Protein AF-A0A9N9H3C0-F1 (afdb_monomer_lite)

Foldseek 3Di:
DWDWFDQPQFQWIATLQLWIAHVVRDIDNADQDPPQRFRWHWTDGPNDTDIDGSLVSSCVTVPDDVVPDPDPDAFFLWDQAPVRDIGNADDDPQFHWDDDPPDIDGSLVVLCVSPHDADPQFPDKDFQVNRRSRSHNVRIDGHHPVVRVCVVVVPPD

Radius of gyration: 17.86 Å; chains: 1; bounding box: 44×38×47 Å

Sequence (157 aa):
MELWLLIVGTDYLISNIRRIKNKNGKISEGSIHKGHGYAVTKISKNNNYRSVNIHRLVAEVFIPNPENKPFVNHINGRVQLLNRMITQGSLSERYFQVGIGHLKYQVHHLVALAFYLKEQGKDYVNHIDRNPTNNKVSNLKWCTQKENMQHAISHKL

pLDDT: mean 76.28, std 11.88, range [40.47, 96.19]

InterPro domains:
  IPR003615 HNH nuclease [PF13392] (105-150)
  IPR044925 His-Me finger superfamily [SSF54060] (2-77)
  IPR044925 His-Me finger superfamily [SSF54060] (86-156)

Secondary structure (DSSP, 8-state):
---EEE-TTSS-EEETTS-EE-TT--EE--EE-TTT--EEEEEEETTEEEEEEHHHHHHHHHS--TT--S----SSS-EE-TTS-EE--EEETTEEEEEETTEEEEHHHHHHHHHS---TT--EEEETTS-TT---GGGEEEE-HHHHHHHHHTT--

Organism: NCBI:txid1117310

Structure (mmCIF, N/CA/C/O backbone):
data_AF-A0A9N9H3C0-F1
#
_entry.id   AF-A0A9N9H3C0-F1
#
loop_
_atom_site.group_PDB
_atom_site.id
_atom_site.type_symbol
_atom_site.label_atom_id
_atom_site.label_alt_id
_atom_site.label_comp_id
_atom_site.label_asym_id
_atom_site.label_entity_id
_atom_site.label_seq_id
_atom_site.pdbx_PDB_ins_code
_atom_site.Cartn_x
_atom_site.Cartn_y
_atom_site.Cartn_z
_atom_site.occupancy
_atom_site.B_iso_or_equiv
_atom_site.auth_seq_id
_atom_site.auth_comp_id
_atom_site.auth_asym_id
_atom_site.auth_atom_id
_atom_site.pdbx_PDB_model_num
ATOM 1 N N . MET A 1 1 ? -14.441 2.523 -8.968 1.00 72.25 1 MET A N 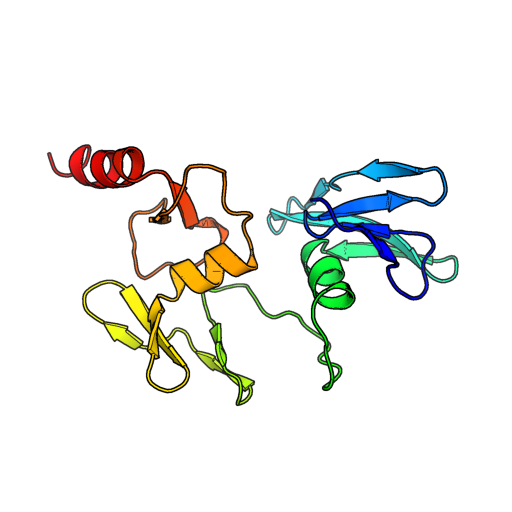1
ATOM 2 C CA . MET A 1 1 ? -15.435 2.971 -7.969 1.00 72.25 1 MET A CA 1
ATOM 3 C C . MET A 1 1 ? -14.736 3.067 -6.619 1.00 72.25 1 MET A C 1
ATOM 5 O O . MET A 1 1 ? -13.947 2.179 -6.315 1.00 72.25 1 MET A O 1
ATOM 9 N N . GLU A 1 2 ? -14.936 4.152 -5.868 1.00 84.00 2 GLU A N 1
ATOM 10 C CA . GLU A 1 2 ? -14.357 4.316 -4.525 1.00 84.00 2 GLU A CA 1
ATOM 11 C C . GLU A 1 2 ? -15.259 3.621 -3.499 1.00 84.00 2 GLU A C 1
ATOM 13 O O . GLU A 1 2 ? -16.435 3.959 -3.371 1.00 84.00 2 GLU A O 1
ATOM 18 N N . LEU A 1 3 ? -14.711 2.631 -2.799 1.00 77.75 3 LEU A N 1
ATOM 19 C CA . LEU A 1 3 ? -15.407 1.869 -1.767 1.00 77.75 3 LEU A CA 1
ATOM 20 C C . LEU A 1 3 ? -15.048 2.439 -0.406 1.00 77.75 3 LEU A C 1
ATOM 22 O O . LEU A 1 3 ? -13.871 2.669 -0.150 1.00 77.75 3 LEU A O 1
ATOM 26 N N . TRP A 1 4 ? -16.042 2.618 0.460 1.00 88.75 4 TRP A N 1
ATOM 27 C CA . TRP A 1 4 ? -15.880 3.142 1.815 1.00 88.75 4 TRP A CA 1
ATOM 28 C C . TRP A 1 4 ? -16.304 2.089 2.826 1.00 88.75 4 TRP A C 1
ATOM 30 O O . TRP A 1 4 ? -17.412 1.566 2.734 1.00 88.75 4 TRP A O 1
ATOM 40 N N . LEU A 1 5 ? -15.446 1.811 3.801 1.00 84.69 5 LEU A N 1
ATOM 41 C CA . LEU A 1 5 ? -15.720 0.857 4.870 1.00 84.69 5 LEU A CA 1
ATOM 42 C C . LEU A 1 5 ? -15.418 1.481 6.235 1.00 84.69 5 LEU A C 1
ATOM 44 O O . LEU A 1 5 ? -14.548 2.344 6.362 1.00 84.69 5 LEU A O 1
ATOM 48 N N . LEU A 1 6 ? -16.160 1.059 7.259 1.00 91.69 6 LEU A N 1
ATOM 49 C CA . LEU A 1 6 ? -16.001 1.540 8.630 1.00 91.69 6 LEU A CA 1
ATOM 50 C C . LEU A 1 6 ? -14.699 1.017 9.237 1.00 91.69 6 LEU A C 1
ATOM 52 O O . LEU A 1 6 ? -14.435 -0.184 9.227 1.00 91.69 6 LEU A O 1
ATOM 56 N N . ILE A 1 7 ? -13.911 1.913 9.829 1.00 89.62 7 ILE A N 1
ATOM 57 C CA . ILE A 1 7 ? -12.795 1.516 10.684 1.00 89.62 7 ILE A CA 1
ATOM 58 C C . ILE A 1 7 ? -13.384 1.076 12.027 1.00 89.62 7 ILE A C 1
ATOM 60 O O . ILE A 1 7 ? -13.870 1.897 12.809 1.00 89.62 7 ILE A O 1
ATOM 64 N N . VAL A 1 8 ? -13.329 -0.228 12.299 1.00 84.25 8 VAL A N 1
ATOM 65 C CA . VAL A 1 8 ? -13.984 -0.853 13.456 1.00 84.25 8 VAL A CA 1
ATOM 66 C C . VAL A 1 8 ? -13.561 -0.209 14.788 1.00 84.25 8 VAL A C 1
ATOM 68 O O . VAL A 1 8 ? -12.374 -0.089 15.128 1.00 84.25 8 VAL A O 1
ATOM 71 N N . GLY A 1 9 ? -14.570 0.169 15.577 1.00 86.31 9 GLY A N 1
ATOM 72 C CA . GLY A 1 9 ? -14.412 0.837 16.872 1.00 86.31 9 GLY A CA 1
ATOM 73 C C . GLY A 1 9 ? -14.124 2.337 16.771 1.00 86.31 9 GLY A C 1
ATOM 74 O O . GLY A 1 9 ? -13.540 2.901 17.693 1.00 86.31 9 GLY A O 1
ATOM 75 N N . THR A 1 10 ? -14.460 2.972 15.648 1.00 90.31 10 THR A N 1
ATOM 76 C CA . THR A 1 10 ? -14.310 4.417 15.425 1.00 90.31 10 THR A CA 1
ATOM 77 C C . THR A 1 10 ? -15.491 4.947 14.609 1.00 90.31 10 THR A C 1
ATOM 79 O O . THR A 1 10 ? -16.186 4.161 13.970 1.00 90.31 10 THR A O 1
ATOM 82 N N . ASP A 1 11 ? -15.650 6.271 14.543 1.00 92.06 11 ASP A N 1
ATOM 83 C CA . ASP A 1 11 ? -16.660 6.926 13.692 1.00 92.06 11 ASP A CA 1
ATOM 84 C C . ASP A 1 11 ? -16.095 7.353 12.321 1.00 92.06 11 ASP A C 1
ATOM 86 O O . ASP A 1 11 ? -16.548 8.326 11.710 1.00 92.06 11 ASP A O 1
ATOM 90 N N . TYR A 1 12 ? -15.028 6.692 11.869 1.00 94.69 12 TYR A N 1
ATOM 91 C CA . TYR A 1 12 ? -14.328 7.031 10.637 1.00 94.69 12 TYR A CA 1
ATOM 92 C C . TYR A 1 12 ? -14.528 5.946 9.587 1.00 94.69 12 TYR A C 1
ATOM 94 O O . TYR A 1 12 ? -14.400 4.753 9.859 1.00 94.69 12 TYR A O 1
ATOM 102 N N . LEU A 1 13 ? -14.776 6.379 8.357 1.00 94.31 13 LEU A N 1
ATOM 103 C CA . LEU A 1 13 ? -14.735 5.526 7.179 1.00 94.31 13 LEU A CA 1
ATOM 104 C C . LEU A 1 13 ? -13.365 5.666 6.521 1.00 94.31 13 LEU A C 1
ATOM 106 O O . LEU A 1 13 ? -12.808 6.766 6.467 1.00 94.31 13 LEU A O 1
ATOM 110 N N . ILE A 1 14 ? -12.851 4.575 5.972 1.00 92.81 14 ILE A N 1
ATOM 111 C CA . ILE A 1 14 ? -11.680 4.583 5.105 1.00 92.81 14 ILE A CA 1
ATOM 112 C C . ILE A 1 14 ? -12.042 4.047 3.734 1.00 92.81 14 ILE A C 1
ATOM 114 O O . ILE A 1 14 ? -12.784 3.069 3.613 1.00 92.81 14 ILE A O 1
ATOM 118 N N . SER A 1 15 ? -11.529 4.704 2.701 1.00 88.62 15 SER A N 1
ATOM 119 C CA . SER A 1 15 ? -11.699 4.234 1.343 1.00 88.62 15 SER A CA 1
ATOM 120 C C . SER A 1 15 ? -10.581 3.307 0.894 1.00 88.62 15 SER A C 1
ATOM 122 O O . SER A 1 15 ? -9.454 3.359 1.399 1.00 88.62 15 SER A O 1
ATOM 124 N N . ASN A 1 16 ? -10.869 2.491 -0.119 1.00 73.25 16 ASN A N 1
ATOM 125 C CA . ASN A 1 16 ? -9.869 1.641 -0.768 1.00 73.25 16 ASN A CA 1
ATOM 126 C C . ASN A 1 16 ? -8.721 2.450 -1.409 1.00 73.25 16 ASN A C 1
ATOM 128 O O . ASN A 1 16 ? -7.678 1.885 -1.725 1.00 73.25 16 ASN A O 1
ATOM 132 N N . ILE A 1 17 ? -8.887 3.770 -1.565 1.00 78.94 17 ILE A N 1
ATOM 133 C CA . ILE A 1 17 ? -7.860 4.705 -2.046 1.00 78.94 17 ILE A CA 1
ATOM 134 C C . ILE A 1 17 ? -7.254 5.562 -0.924 1.00 78.94 17 ILE A C 1
ATOM 136 O O . ILE A 1 17 ? -6.679 6.613 -1.192 1.00 78.94 17 ILE A O 1
ATOM 140 N N . ARG A 1 18 ? -7.331 5.101 0.335 1.00 77.69 18 ARG A N 1
ATOM 141 C CA . ARG A 1 18 ? -6.651 5.695 1.504 1.00 77.69 18 ARG A CA 1
ATOM 142 C C . ARG A 1 18 ? -7.194 7.060 1.943 1.00 77.69 18 ARG A C 1
ATOM 144 O O . ARG A 1 18 ? -6.531 7.754 2.712 1.00 77.69 18 ARG A O 1
ATOM 151 N N . ARG A 1 19 ? -8.407 7.436 1.531 1.00 89.00 19 ARG A N 1
ATOM 152 C CA . ARG A 1 19 ? -9.088 8.616 2.079 1.00 89.00 19 ARG A CA 1
ATOM 153 C C . ARG A 1 19 ? -9.819 8.256 3.357 1.00 89.00 19 ARG A C 1
ATOM 155 O O . ARG A 1 19 ? -10.437 7.202 3.450 1.00 89.00 19 ARG A O 1
ATOM 162 N N . ILE A 1 20 ? -9.774 9.147 4.336 1.00 94.69 20 ILE A N 1
ATOM 163 C CA . ILE A 1 20 ? -10.513 9.027 5.589 1.00 94.69 20 ILE A CA 1
ATOM 164 C C . ILE A 1 20 ? -11.656 10.025 5.579 1.00 94.69 20 ILE A C 1
ATOM 166 O O . ILE A 1 20 ? -11.439 11.212 5.343 1.00 94.69 20 ILE A O 1
ATOM 170 N N . LYS A 1 21 ? -12.861 9.554 5.885 1.00 96.19 21 LYS A N 1
ATOM 171 C CA . LYS A 1 21 ? -14.047 10.386 6.075 1.00 96.19 21 LYS A CA 1
ATOM 172 C C . LYS A 1 21 ? -14.462 10.323 7.538 1.00 96.19 21 LYS A C 1
ATOM 174 O O . LYS A 1 21 ? -14.609 9.237 8.089 1.00 96.19 21 LYS A O 1
ATOM 179 N N . ASN A 1 22 ? -14.602 11.478 8.180 1.00 93.00 22 ASN A N 1
ATOM 180 C CA . ASN A 1 22 ? -15.060 11.551 9.568 1.00 93.00 22 ASN A CA 1
ATOM 181 C C . ASN A 1 22 ? -16.598 11.533 9.662 1.00 93.00 22 ASN A C 1
ATOM 183 O O . ASN A 1 22 ? -17.290 11.652 8.650 1.00 93.00 22 ASN A O 1
ATOM 187 N N . LYS A 1 23 ? -17.130 11.467 10.889 1.00 90.12 23 LYS A N 1
ATOM 188 C CA . LYS A 1 23 ? -18.578 11.496 11.163 1.00 90.12 23 LYS A CA 1
ATOM 189 C C . LYS A 1 23 ? -19.330 12.723 10.633 1.00 90.12 23 LYS A C 1
ATOM 191 O O . LYS A 1 23 ? -20.523 12.642 10.383 1.00 90.12 23 LYS A O 1
ATOM 196 N N . ASN A 1 24 ? -18.630 13.839 10.419 1.00 91.69 24 ASN A N 1
ATOM 197 C CA . ASN A 1 24 ? -19.199 15.062 9.844 1.00 91.69 24 ASN A CA 1
ATOM 198 C C . ASN A 1 24 ? -19.130 15.063 8.303 1.00 91.69 24 ASN A C 1
ATOM 200 O O . ASN A 1 24 ? -19.387 16.085 7.676 1.00 91.69 24 ASN A O 1
ATOM 204 N N . GLY A 1 25 ? -18.699 13.961 7.682 1.00 92.12 25 GLY A N 1
ATOM 205 C CA . GLY A 1 25 ? -18.552 13.833 6.233 1.00 92.12 25 GLY A CA 1
ATOM 206 C C . GLY A 1 25 ? -17.280 14.458 5.650 1.00 92.12 25 GLY A C 1
ATOM 207 O O . GLY A 1 25 ? -17.055 14.347 4.445 1.00 92.12 25 GLY A O 1
ATOM 208 N N . LYS A 1 26 ? -16.409 15.070 6.464 1.00 94.69 26 LYS A N 1
ATOM 209 C CA . LYS A 1 26 ? -15.154 15.670 5.987 1.00 94.69 26 LYS A CA 1
ATOM 210 C C . LYS A 1 26 ? -14.176 14.581 5.562 1.00 94.69 26 LYS A C 1
ATOM 212 O O . LYS A 1 26 ? -13.866 13.687 6.350 1.00 94.69 26 LYS A O 1
ATOM 217 N N . ILE A 1 27 ? -13.654 14.717 4.345 1.00 95.56 27 ILE A N 1
ATOM 218 C CA . ILE A 1 27 ? -12.681 13.804 3.741 1.00 95.56 27 ILE A CA 1
ATOM 219 C C . ILE A 1 27 ? -11.260 14.365 3.896 1.00 95.56 27 ILE A C 1
ATOM 221 O O . ILE A 1 27 ? -11.046 15.572 3.804 1.00 95.56 27 ILE A O 1
ATOM 225 N N . SER A 1 28 ? -10.289 13.491 4.151 1.00 92.50 28 SER A N 1
ATOM 226 C CA . SER A 1 28 ? -8.867 13.816 4.267 1.00 92.50 28 SER A CA 1
ATOM 227 C C . SER A 1 28 ? -8.003 12.679 3.726 1.00 92.50 28 SER A C 1
ATOM 229 O O . SER A 1 28 ? -8.345 11.509 3.873 1.00 92.50 28 SER A O 1
ATOM 231 N N . GLU A 1 29 ? -6.852 13.020 3.156 1.00 87.19 29 GLU A N 1
ATOM 232 C CA . GLU A 1 29 ? -5.804 12.069 2.748 1.00 87.19 29 GLU A CA 1
ATOM 233 C C . GLU A 1 29 ? -4.720 11.909 3.836 1.00 87.19 29 GLU A C 1
ATOM 235 O O . GLU A 1 29 ? -3.739 11.186 3.667 1.00 87.19 29 GLU A O 1
ATOM 240 N N . GLY A 1 30 ? -4.922 12.558 4.989 1.00 90.00 30 GLY A N 1
ATOM 241 C CA . GLY A 1 30 ? -3.965 12.626 6.086 1.00 90.00 30 GLY A CA 1
ATOM 242 C C . GLY A 1 30 ? -2.768 13.518 5.775 1.00 90.00 30 GLY A C 1
ATOM 243 O O . GLY A 1 30 ? -2.857 14.454 4.985 1.00 90.00 30 GLY A O 1
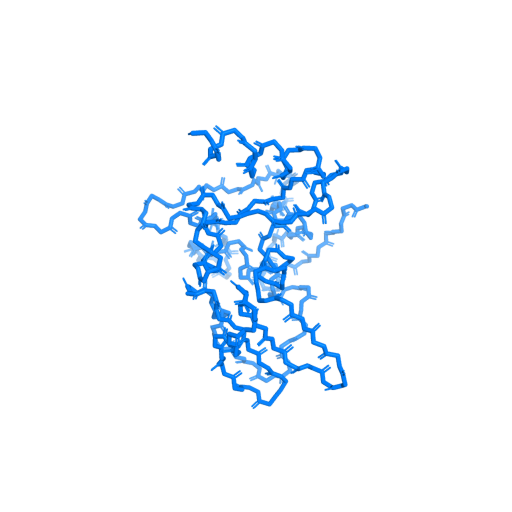ATOM 244 N N . SER A 1 31 ? -1.649 13.260 6.446 1.00 86.75 31 SER A N 1
ATOM 245 C CA . SER A 1 31 ? -0.398 13.990 6.252 1.00 86.75 31 SER A CA 1
ATOM 246 C C . SER A 1 31 ? 0.786 13.039 6.152 1.00 86.75 31 SER A C 1
ATOM 248 O O . SER A 1 31 ? 0.784 11.949 6.720 1.00 86.75 31 SER A O 1
ATOM 250 N N . ILE A 1 32 ? 1.821 13.443 5.420 1.00 76.81 32 ILE A N 1
ATOM 251 C CA . ILE A 1 32 ? 3.055 12.665 5.315 1.00 76.81 32 ILE A CA 1
ATOM 252 C C . ILE A 1 32 ? 3.904 12.899 6.566 1.00 76.81 32 ILE A C 1
ATOM 254 O O . ILE A 1 32 ? 4.275 14.031 6.883 1.00 76.81 32 ILE A O 1
ATOM 258 N N . HIS A 1 33 ? 4.224 11.827 7.289 1.00 76.25 33 HIS A N 1
ATOM 259 C CA . HIS A 1 33 ? 5.085 11.905 8.463 1.00 76.25 33 HIS A CA 1
ATOM 260 C C . HIS A 1 33 ? 6.543 12.147 8.056 1.00 76.25 33 HIS A C 1
ATOM 262 O O . HIS A 1 33 ? 7.134 11.336 7.344 1.00 76.25 33 HIS A O 1
ATOM 268 N N . LYS A 1 34 ? 7.162 13.218 8.563 1.00 67.62 34 LYS A N 1
ATOM 269 C CA . LYS A 1 34 ? 8.507 13.651 8.141 1.00 67.62 34 LYS A CA 1
ATOM 270 C C . LYS A 1 34 ? 9.614 12.620 8.393 1.00 67.62 34 LYS A C 1
ATOM 272 O O . LYS A 1 34 ? 10.545 12.542 7.608 1.00 67.62 34 LYS A O 1
ATOM 277 N N . GLY A 1 35 ? 9.506 11.821 9.457 1.00 56.72 35 GLY A N 1
ATOM 278 C CA . GLY A 1 35 ? 10.556 10.860 9.823 1.00 56.72 35 GLY A CA 1
ATOM 279 C C . GLY A 1 35 ? 10.591 9.584 8.975 1.00 56.72 35 GLY A C 1
ATOM 280 O O . GLY A 1 35 ? 11.654 9.015 8.780 1.00 56.72 35 GLY A O 1
ATOM 281 N N . HIS A 1 36 ? 9.441 9.120 8.476 1.00 55.75 36 HIS A N 1
ATOM 282 C CA . HIS A 1 36 ? 9.338 7.821 7.789 1.00 55.75 36 HIS A CA 1
ATOM 283 C C . HIS A 1 36 ? 8.566 7.881 6.462 1.00 55.75 36 HIS A C 1
ATOM 285 O O . HIS A 1 36 ? 8.365 6.857 5.821 1.00 55.75 36 HIS A O 1
ATOM 291 N N . GLY A 1 37 ? 8.089 9.057 6.049 1.00 58.66 37 GLY A N 1
ATOM 292 C CA . GLY A 1 37 ? 7.444 9.279 4.751 1.00 58.66 37 GLY A CA 1
ATOM 293 C C . GLY A 1 37 ? 6.066 8.634 4.575 1.00 58.66 37 GLY A C 1
ATOM 294 O O . GLY A 1 37 ? 5.486 8.719 3.496 1.00 58.66 37 GLY A O 1
ATOM 295 N N . TYR A 1 38 ? 5.506 7.997 5.607 1.00 62.34 38 TYR A N 1
ATOM 296 C CA . TYR A 1 38 ? 4.189 7.366 5.493 1.00 62.34 38 TYR A CA 1
ATOM 297 C C . TYR A 1 38 ? 3.075 8.372 5.741 1.00 62.34 38 TYR A C 1
ATOM 299 O O . TYR A 1 38 ? 3.164 9.208 6.640 1.00 62.34 38 TYR A O 1
ATOM 307 N N . ALA A 1 39 ? 2.001 8.227 4.967 1.00 73.06 39 ALA A N 1
ATOM 308 C CA . ALA A 1 39 ? 0.755 8.923 5.222 1.00 73.06 39 ALA A CA 1
ATOM 309 C C . ALA A 1 39 ? 0.150 8.437 6.549 1.00 73.06 39 ALA A C 1
ATOM 311 O O . ALA A 1 39 ? -0.107 7.238 6.731 1.00 73.06 39 ALA A O 1
ATOM 312 N N . VAL A 1 40 ? -0.061 9.382 7.458 1.00 84.50 40 VAL A N 1
ATOM 313 C CA . VAL A 1 40 ? -0.611 9.193 8.797 1.00 84.50 40 VAL A CA 1
ATOM 314 C C . VAL A 1 40 ? -1.839 10.070 8.990 1.00 84.50 40 VAL A C 1
ATOM 316 O O . VAL A 1 40 ? -2.011 11.102 8.343 1.00 84.50 40 VAL A O 1
ATOM 319 N N . THR A 1 41 ? -2.709 9.662 9.902 1.00 92.00 41 THR A N 1
ATOM 320 C CA . THR A 1 41 ? -3.877 10.448 10.298 1.00 92.00 41 THR A CA 1
ATOM 321 C C . THR A 1 41 ? -4.124 10.316 11.795 1.00 92.00 41 THR A C 1
ATOM 323 O O . THR A 1 41 ? -3.695 9.344 12.419 1.00 92.00 41 THR A O 1
ATOM 326 N N . LYS A 1 42 ? -4.828 11.289 12.377 1.00 91.56 42 LYS A N 1
ATOM 327 C CA . LYS A 1 42 ? -5.309 11.215 13.758 1.00 91.56 42 LYS A CA 1
ATOM 328 C C . LYS A 1 42 ? -6.730 10.666 13.757 1.00 91.56 42 LYS A C 1
ATOM 330 O O . LYS A 1 42 ? -7.622 11.277 13.171 1.00 91.56 42 LYS A O 1
ATOM 335 N N . ILE A 1 43 ? -6.935 9.547 14.441 1.00 90.19 43 ILE A N 1
ATOM 336 C CA . ILE A 1 43 ? -8.248 8.917 14.601 1.00 90.19 43 ILE A CA 1
ATOM 337 C C . ILE A 1 43 ? -8.601 8.873 16.079 1.00 90.19 43 ILE A C 1
ATOM 339 O O . ILE A 1 43 ? -7.763 8.512 16.908 1.00 90.19 43 ILE A O 1
ATOM 343 N N . SER A 1 44 ? -9.838 9.253 16.395 1.00 89.56 44 SER A N 1
ATOM 344 C CA . SER A 1 44 ? -10.424 9.035 17.716 1.00 89.56 44 SER A CA 1
ATOM 345 C C . SER A 1 44 ? -10.971 7.611 17.807 1.00 89.56 44 SER A C 1
ATOM 347 O O . SER A 1 44 ? -11.783 7.206 16.976 1.00 89.56 44 SER A O 1
ATOM 349 N N . LYS A 1 45 ? -10.521 6.857 18.810 1.00 83.62 45 LYS A N 1
ATOM 350 C CA . LYS A 1 45 ? -11.008 5.519 19.160 1.00 83.62 45 LYS A CA 1
ATOM 351 C C . LYS A 1 45 ? -11.231 5.481 20.668 1.00 83.62 45 LYS A C 1
ATOM 353 O O . LYS A 1 45 ? -10.285 5.697 21.424 1.00 83.62 45 LYS A O 1
ATOM 358 N N . ASN A 1 46 ? -12.466 5.230 21.106 1.00 79.06 46 ASN A N 1
ATOM 359 C CA . ASN A 1 46 ? -12.855 5.201 22.525 1.00 79.06 46 ASN A CA 1
ATOM 360 C C . ASN A 1 46 ? -12.393 6.454 23.304 1.00 79.06 46 ASN A C 1
ATOM 362 O O . ASN A 1 46 ? -11.658 6.340 24.285 1.00 79.06 46 ASN A O 1
ATOM 366 N N . ASN A 1 47 ? -12.751 7.651 22.822 1.00 77.81 47 ASN A N 1
ATOM 367 C CA . ASN A 1 47 ? -12.369 8.958 23.390 1.00 77.81 47 ASN A CA 1
ATOM 368 C C . ASN A 1 47 ? -10.858 9.250 23.481 1.00 77.81 47 ASN A C 1
ATOM 370 O O . ASN A 1 47 ? -10.463 10.255 24.066 1.00 77.81 47 ASN A O 1
ATOM 374 N N . ASN A 1 48 ? -10.008 8.430 22.858 1.00 81.25 48 ASN A N 1
ATOM 375 C CA . ASN A 1 48 ? -8.572 8.663 22.765 1.00 81.25 48 ASN A CA 1
ATOM 376 C C . ASN A 1 48 ? -8.155 8.891 21.313 1.00 81.25 48 ASN A C 1
ATOM 378 O O . ASN A 1 48 ? -8.515 8.122 20.420 1.00 81.25 48 ASN A O 1
ATOM 382 N N . TYR A 1 49 ? -7.338 9.914 21.074 1.00 85.12 49 TYR A N 1
ATOM 383 C CA . TYR A 1 49 ? -6.764 10.165 19.756 1.00 85.12 49 TYR A CA 1
ATOM 384 C C . TYR A 1 49 ? -5.453 9.407 19.588 1.00 85.12 49 TYR A C 1
ATOM 386 O O . TYR A 1 49 ? -4.572 9.467 20.445 1.00 85.12 49 TYR A O 1
ATOM 394 N N . ARG A 1 50 ? -5.292 8.730 18.451 1.00 86.25 50 ARG A N 1
ATOM 395 C CA . ARG A 1 50 ? -4.034 8.079 18.075 1.00 86.25 50 ARG A CA 1
ATOM 396 C C . ARG A 1 50 ? -3.631 8.481 16.667 1.00 86.25 50 ARG A C 1
ATOM 398 O O . ARG A 1 50 ? -4.468 8.546 15.767 1.00 86.25 50 ARG A O 1
ATOM 405 N N . SER A 1 51 ? -2.340 8.754 16.492 1.00 85.75 51 SER A N 1
ATOM 406 C CA . SER A 1 51 ? -1.740 8.867 15.165 1.00 85.75 51 SER A CA 1
ATOM 407 C C . SER A 1 51 ? -1.535 7.461 14.618 1.00 85.75 51 SER A C 1
ATOM 409 O O . SER A 1 51 ? -0.903 6.629 15.269 1.00 85.75 51 SER A O 1
ATOM 411 N N . VAL A 1 52 ? -2.104 7.179 13.454 1.00 85.31 52 VAL A N 1
ATOM 412 C CA . VAL A 1 52 ? -2.100 5.848 12.845 1.00 85.31 52 VAL A CA 1
ATOM 413 C C . VAL A 1 52 ? -1.700 5.930 11.381 1.00 85.31 52 VAL A C 1
ATOM 415 O O . VAL A 1 52 ? -1.999 6.896 10.678 1.00 85.31 52 VAL A O 1
ATOM 418 N N . ASN A 1 53 ? -1.015 4.888 10.916 1.00 80.62 53 ASN A N 1
ATOM 419 C CA . ASN A 1 53 ? -0.626 4.744 9.523 1.00 80.62 53 ASN A CA 1
ATOM 420 C C . ASN A 1 53 ? -1.842 4.414 8.654 1.00 80.62 53 ASN A C 1
ATOM 422 O O . ASN A 1 53 ? -2.534 3.426 8.894 1.00 80.62 53 ASN A O 1
ATOM 426 N N . ILE A 1 54 ? -2.059 5.187 7.592 1.00 81.44 54 ILE A N 1
ATOM 427 C CA . ILE A 1 54 ? -3.247 5.024 6.742 1.00 81.44 54 ILE A CA 1
ATOM 428 C C . ILE A 1 54 ? -3.214 3.701 5.975 1.00 81.44 54 ILE A C 1
ATOM 430 O O . ILE A 1 54 ? -4.241 3.049 5.827 1.00 81.44 54 ILE A O 1
ATOM 434 N N . HIS A 1 55 ? -2.032 3.257 5.530 1.00 66.88 55 HIS A N 1
ATOM 435 C CA . HIS A 1 55 ? -1.904 1.957 4.858 1.00 66.88 55 HIS A CA 1
ATOM 436 C C . HIS A 1 55 ? -2.323 0.796 5.768 1.00 66.88 55 HIS A C 1
ATOM 438 O O . HIS A 1 55 ? -2.904 -0.173 5.294 1.00 66.88 55 HIS A O 1
ATOM 444 N N . ARG A 1 56 ? -2.053 0.906 7.076 1.00 77.00 56 ARG A N 1
ATOM 445 C CA . ARG A 1 56 ? -2.425 -0.116 8.050 1.00 77.00 56 ARG A CA 1
ATOM 446 C C . ARG A 1 56 ? -3.939 -0.185 8.203 1.00 77.00 56 ARG A C 1
ATOM 448 O O . ARG A 1 56 ? -4.478 -1.277 8.194 1.00 77.00 56 ARG A O 1
ATOM 455 N N . LEU A 1 57 ? -4.611 0.962 8.270 1.00 82.44 57 LEU A N 1
ATOM 456 C CA . LEU A 1 57 ? -6.072 1.016 8.326 1.00 82.44 57 LEU A CA 1
ATOM 457 C C . LEU A 1 57 ? -6.716 0.423 7.071 1.00 82.44 57 LEU A C 1
ATOM 459 O O . LEU A 1 57 ? -7.702 -0.293 7.176 1.00 82.44 57 LEU A O 1
ATOM 463 N N . VAL A 1 58 ? -6.148 0.683 5.887 1.00 77.94 58 VAL A N 1
ATOM 464 C CA . VAL A 1 58 ? -6.637 0.048 4.654 1.00 77.94 58 VAL A CA 1
ATOM 465 C C . VAL A 1 58 ? -6.479 -1.466 4.742 1.00 77.94 58 VAL A C 1
ATOM 467 O O . VAL A 1 58 ? -7.433 -2.186 4.471 1.00 77.94 58 VAL A O 1
ATOM 470 N N . ALA A 1 59 ? -5.315 -1.956 5.169 1.00 66.62 59 ALA A N 1
ATOM 471 C CA . ALA A 1 59 ? -5.104 -3.389 5.339 1.00 66.62 59 ALA A CA 1
ATOM 472 C C . ALA A 1 59 ? -6.078 -3.994 6.365 1.00 66.62 59 ALA A C 1
ATOM 474 O O . ALA A 1 59 ? -6.704 -5.003 6.077 1.00 66.62 59 ALA A O 1
ATOM 475 N N . GLU A 1 60 ? -6.264 -3.356 7.521 1.00 73.69 60 GLU A N 1
ATOM 476 C CA . GLU A 1 60 ? -7.177 -3.822 8.574 1.00 73.69 60 GLU A CA 1
ATOM 477 C C . GLU A 1 60 ? -8.634 -3.918 8.112 1.00 73.69 60 GLU A C 1
ATOM 479 O O . GLU A 1 60 ? -9.368 -4.779 8.589 1.00 73.69 60 GLU A O 1
ATOM 484 N N . VAL A 1 61 ? -9.057 -3.035 7.207 1.00 76.56 61 VAL A N 1
ATOM 485 C CA . VAL A 1 61 ? -10.460 -2.921 6.800 1.00 76.56 61 VAL A CA 1
ATOM 486 C C . VAL A 1 61 ? -10.772 -3.718 5.531 1.00 76.56 61 VAL A C 1
ATOM 488 O O . VAL A 1 61 ? -11.865 -4.263 5.406 1.00 76.56 61 VAL A O 1
ATOM 491 N N . PHE A 1 62 ? -9.830 -3.811 4.592 1.00 69.81 62 PHE A N 1
ATOM 492 C CA . PHE A 1 62 ? -10.052 -4.451 3.291 1.00 69.81 62 PHE A CA 1
ATOM 493 C C . PHE A 1 62 ? -9.410 -5.839 3.163 1.00 69.81 62 PHE A C 1
ATOM 495 O O . PHE A 1 62 ? -9.722 -6.557 2.215 1.00 69.81 62 PHE A O 1
ATOM 502 N N . ILE A 1 63 ? -8.518 -6.229 4.079 1.00 68.25 63 ILE A N 1
ATOM 503 C CA . ILE A 1 63 ? -7.803 -7.509 4.025 1.00 68.25 63 ILE A CA 1
ATOM 504 C C . ILE A 1 63 ? -8.141 -8.317 5.285 1.00 68.25 63 ILE A C 1
ATOM 506 O O . ILE A 1 63 ? -7.765 -7.916 6.388 1.00 68.25 63 ILE A O 1
ATOM 510 N N . PRO A 1 64 ? -8.815 -9.475 5.160 1.00 58.31 64 PRO A N 1
ATOM 511 C CA . PRO A 1 64 ? -9.044 -10.361 6.294 1.00 58.31 64 PRO A CA 1
ATOM 512 C C . PRO A 1 64 ? -7.725 -10.746 6.979 1.00 58.31 64 PRO A C 1
ATOM 514 O O . PRO A 1 64 ? -6.790 -11.217 6.332 1.00 58.31 64 PRO A O 1
ATOM 517 N N . ASN A 1 65 ? -7.660 -10.581 8.302 1.00 64.44 65 ASN A N 1
ATOM 518 C CA . ASN A 1 65 ? -6.522 -10.980 9.136 1.00 64.44 65 ASN A CA 1
ATOM 519 C C . ASN A 1 65 ? -6.943 -12.110 10.096 1.00 64.44 65 ASN A C 1
ATOM 521 O O . ASN A 1 65 ? -7.024 -11.883 11.305 1.00 64.44 65 ASN A O 1
ATOM 525 N N . PRO A 1 66 ? -7.235 -13.325 9.584 1.00 63.25 66 PRO A N 1
ATOM 526 C CA . PRO A 1 66 ? -7.755 -14.436 10.394 1.00 63.25 66 PRO A CA 1
ATOM 527 C C . PRO A 1 66 ? -6.795 -14.872 11.510 1.00 63.25 66 PRO A C 1
ATOM 529 O O . PRO A 1 66 ? -7.199 -15.515 12.470 1.00 63.25 66 PRO A O 1
ATOM 532 N N . GLU A 1 67 ? -5.522 -14.497 11.401 1.00 64.81 67 GLU A N 1
ATOM 533 C CA . GLU A 1 67 ? -4.456 -14.863 12.334 1.00 64.81 67 GLU A CA 1
ATOM 534 C C . GLU A 1 67 ? -4.094 -13.720 13.303 1.00 64.81 67 GLU A C 1
ATOM 536 O O . GLU A 1 67 ? -3.104 -13.823 14.024 1.00 64.81 67 GLU A O 1
ATOM 541 N N . ASN A 1 68 ? -4.860 -12.619 13.290 1.00 64.69 68 ASN A N 1
ATOM 542 C CA . ASN A 1 68 ? -4.722 -11.438 14.152 1.00 64.69 68 ASN A CA 1
ATOM 543 C C . ASN A 1 68 ? -3.280 -10.912 14.302 1.00 64.69 68 ASN A C 1
ATOM 545 O O . ASN A 1 68 ? -2.806 -10.592 15.395 1.00 64.69 68 ASN A O 1
ATOM 549 N N . LYS A 1 69 ? -2.545 -10.833 13.188 1.00 51.03 69 LYS A N 1
ATOM 550 C CA . LYS A 1 69 ? -1.151 -10.375 13.205 1.00 51.03 69 LYS A CA 1
ATOM 551 C C . LYS A 1 69 ? -1.053 -8.892 13.593 1.00 51.03 69 LYS A C 1
ATOM 553 O O . LYS A 1 69 ? -1.752 -8.073 12.994 1.00 51.03 69 LYS A O 1
ATOM 558 N N . PRO A 1 70 ? -0.151 -8.518 14.523 1.0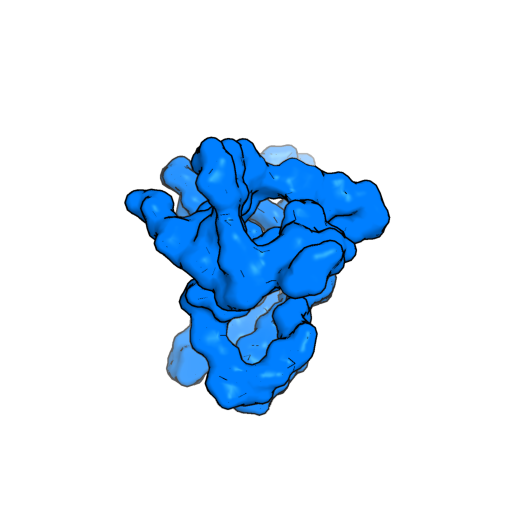0 42.75 70 PRO A N 1
ATOM 559 C CA . PRO A 1 70 ? -0.069 -7.158 15.066 1.00 42.75 70 PRO A CA 1
ATOM 560 C C . PRO A 1 70 ? 0.609 -6.136 14.140 1.00 42.75 70 PRO A C 1
ATOM 562 O O . PRO A 1 70 ? 0.490 -4.930 14.382 1.00 42.75 70 PRO A O 1
ATOM 565 N N . PHE A 1 71 ? 1.305 -6.588 13.090 1.00 40.47 71 PHE A N 1
ATOM 566 C CA . PHE A 1 71 ? 2.076 -5.741 12.179 1.00 40.47 71 PHE A CA 1
ATOM 567 C C . PHE A 1 71 ? 1.782 -6.073 10.714 1.00 40.47 71 PHE A C 1
ATOM 569 O O . PHE A 1 71 ? 1.758 -7.239 10.324 1.00 40.47 71 PHE A O 1
ATOM 576 N N . VAL A 1 72 ? 1.639 -5.027 9.900 1.00 48.50 72 VAL A N 1
ATOM 577 C CA . VAL A 1 72 ? 1.644 -5.092 8.434 1.00 48.50 72 VAL A CA 1
ATOM 578 C C . VAL A 1 72 ? 3.082 -4.775 8.001 1.00 48.50 72 VAL A C 1
ATOM 580 O O . VAL A 1 72 ? 3.533 -3.640 8.140 1.00 48.50 72 VAL A O 1
ATOM 583 N N . ASN A 1 73 ? 3.862 -5.788 7.620 1.00 46.22 73 ASN A N 1
ATOM 584 C CA . ASN A 1 73 ? 5.327 -5.689 7.586 1.00 46.22 73 ASN A CA 1
ATOM 585 C C . ASN A 1 73 ? 5.864 -5.301 6.191 1.00 46.22 73 ASN A C 1
ATOM 587 O O . ASN A 1 73 ? 5.917 -6.166 5.321 1.00 46.22 73 ASN A O 1
ATOM 591 N N . HIS A 1 74 ? 6.288 -4.040 5.966 1.00 53.53 74 HIS A N 1
ATOM 592 C CA . HIS A 1 74 ? 6.707 -3.554 4.628 1.00 53.53 74 HIS A CA 1
ATOM 593 C C . HIS A 1 74 ? 7.799 -2.458 4.596 1.00 53.53 74 HIS A C 1
ATOM 595 O O . HIS A 1 74 ? 7.516 -1.308 4.263 1.00 53.53 74 HIS A O 1
ATOM 601 N N . ILE A 1 75 ? 9.072 -2.790 4.868 1.00 42.97 75 ILE A N 1
ATOM 602 C CA . ILE A 1 75 ? 10.161 -1.777 4.853 1.00 42.97 75 ILE A CA 1
ATOM 603 C C . ILE A 1 75 ? 11.278 -2.011 3.815 1.00 42.97 75 ILE A C 1
ATOM 605 O O . ILE A 1 75 ? 11.894 -1.045 3.380 1.00 42.97 75 ILE A O 1
ATOM 609 N N . ASN A 1 76 ? 11.520 -3.230 3.315 1.00 59.03 76 ASN A N 1
ATOM 610 C CA . ASN A 1 76 ? 12.740 -3.501 2.524 1.00 59.03 76 ASN A CA 1
ATOM 611 C C . ASN A 1 76 ? 12.516 -4.227 1.190 1.00 59.03 76 ASN A C 1
ATOM 613 O O . ASN A 1 76 ? 13.389 -4.966 0.749 1.00 59.03 76 ASN A O 1
ATOM 617 N N . GLY A 1 77 ? 11.349 -4.067 0.559 1.00 61.19 77 GLY A N 1
ATOM 618 C CA . GLY A 1 77 ? 11.082 -4.746 -0.715 1.00 61.19 77 GLY A CA 1
ATOM 619 C C . GLY A 1 77 ? 11.047 -6.272 -0.593 1.00 61.19 77 GLY A C 1
ATOM 620 O O . GLY A 1 77 ? 11.519 -6.977 -1.477 1.00 61.19 77 GLY A O 1
ATOM 621 N N . ARG A 1 78 ? 10.531 -6.770 0.537 1.00 69.94 78 ARG A N 1
ATOM 622 C CA . ARG A 1 78 ? 10.347 -8.196 0.833 1.00 69.94 78 ARG A CA 1
ATOM 623 C C . ARG A 1 78 ? 8.865 -8.557 0.758 1.00 69.94 78 ARG A C 1
ATOM 625 O O . ARG A 1 78 ? 8.013 -7.732 1.083 1.00 69.94 78 ARG A O 1
ATOM 632 N N . VAL A 1 79 ? 8.581 -9.792 0.364 1.00 71.12 79 VAL A N 1
ATOM 633 C CA . VAL A 1 79 ? 7.237 -10.362 0.222 1.00 71.12 79 VAL A CA 1
ATOM 634 C C . VAL A 1 79 ? 7.017 -11.394 1.321 1.00 71.12 79 VAL A C 1
ATOM 636 O O . VAL A 1 79 ? 7.908 -12.190 1.617 1.00 71.12 79 VAL A O 1
ATOM 639 N N . GLN A 1 80 ? 5.831 -11.390 1.920 1.00 75.50 80 GLN A N 1
ATOM 640 C CA . GLN A 1 80 ? 5.393 -12.449 2.822 1.00 75.50 80 GLN A CA 1
ATOM 641 C C . GLN A 1 80 ? 4.596 -13.488 2.026 1.00 75.50 80 GLN A C 1
ATOM 643 O O . GLN A 1 80 ? 3.600 -13.150 1.392 1.00 75.50 80 GLN A O 1
ATOM 648 N N . LEU A 1 81 ? 5.038 -14.743 2.052 1.00 68.69 81 LEU A N 1
ATOM 649 C CA . LEU A 1 81 ? 4.358 -15.862 1.401 1.00 68.69 81 LEU A CA 1
ATOM 650 C C . LEU A 1 81 ? 3.211 -16.402 2.271 1.00 68.69 81 LEU A C 1
ATOM 652 O O . LEU A 1 81 ? 3.125 -16.113 3.467 1.00 68.69 81 LEU A O 1
ATOM 656 N N . LEU A 1 82 ? 2.352 -17.239 1.676 1.00 66.38 82 LEU A N 1
ATOM 657 C CA . LEU A 1 82 ? 1.197 -17.853 2.351 1.00 66.38 82 LEU A CA 1
ATOM 658 C C . LEU A 1 82 ? 1.595 -18.676 3.586 1.00 66.38 82 LEU A C 1
ATOM 660 O O . LEU A 1 82 ? 0.913 -18.633 4.603 1.00 66.38 82 LEU A O 1
ATOM 664 N N . ASN A 1 83 ? 2.756 -19.335 3.548 1.00 64.75 83 ASN A N 1
ATOM 665 C CA . ASN A 1 83 ? 3.329 -20.059 4.689 1.00 64.75 83 ASN A CA 1
ATOM 666 C C . ASN A 1 83 ? 3.954 -19.138 5.760 1.00 64.75 83 ASN A C 1
ATOM 668 O O . ASN A 1 83 ? 4.707 -19.595 6.614 1.00 64.75 83 ASN A O 1
ATOM 672 N N . ARG A 1 84 ? 3.669 -17.831 5.705 1.00 55.72 84 ARG A N 1
ATOM 673 C CA . ARG A 1 84 ? 4.178 -16.779 6.594 1.00 55.72 84 ARG A CA 1
ATOM 674 C C . ARG A 1 84 ? 5.684 -16.497 6.485 1.00 55.72 84 ARG A C 1
ATOM 676 O O . ARG A 1 84 ? 6.165 -15.620 7.199 1.00 55.72 84 ARG A O 1
ATOM 683 N N . MET A 1 85 ? 6.413 -17.151 5.577 1.00 67.94 85 MET A N 1
ATOM 684 C CA . MET A 1 85 ? 7.823 -16.853 5.317 1.00 67.94 85 MET A CA 1
ATOM 685 C C . MET A 1 85 ? 7.972 -15.475 4.663 1.00 67.94 85 MET A C 1
ATOM 687 O O . MET A 1 85 ? 7.320 -15.182 3.662 1.00 67.94 85 MET A O 1
ATOM 691 N N . ILE A 1 86 ? 8.858 -14.639 5.206 1.00 73.06 86 ILE A N 1
ATOM 692 C CA . ILE A 1 86 ? 9.236 -13.357 4.602 1.00 73.06 86 ILE A CA 1
ATOM 693 C C . ILE A 1 86 ? 10.492 -13.581 3.769 1.00 73.06 86 ILE A C 1
ATOM 695 O O . ILE A 1 86 ? 11.509 -14.036 4.284 1.00 73.06 86 ILE A O 1
ATOM 699 N N . THR A 1 87 ? 10.439 -13.226 2.492 1.00 78.81 87 THR A N 1
ATOM 700 C CA . THR A 1 87 ? 11.546 -13.422 1.559 1.00 78.81 87 THR A CA 1
ATOM 701 C C . THR A 1 87 ? 11.775 -12.181 0.706 1.00 78.81 87 THR A C 1
ATOM 703 O O . THR A 1 87 ? 10.844 -11.447 0.381 1.00 78.81 87 THR A O 1
ATOM 706 N N . GLN A 1 88 ? 13.027 -11.938 0.325 1.00 78.88 88 GLN A N 1
ATOM 707 C CA . GLN A 1 88 ? 13.353 -10.982 -0.739 1.00 78.88 88 GLN A CA 1
ATOM 708 C C . GLN A 1 88 ? 13.092 -11.560 -2.138 1.00 78.88 88 GLN A C 1
ATOM 710 O O . GLN A 1 88 ? 13.224 -10.847 -3.124 1.00 78.88 88 GLN A O 1
ATOM 715 N N . GLY A 1 89 ? 12.707 -12.836 -2.219 1.00 84.94 89 GLY A N 1
ATOM 716 C CA . GLY A 1 89 ? 12.677 -13.603 -3.452 1.00 84.94 89 GLY A CA 1
ATOM 717 C C . GLY A 1 89 ? 14.062 -14.102 -3.855 1.00 84.94 89 GLY A C 1
ATOM 718 O O . GLY A 1 89 ? 15.062 -13.872 -3.175 1.00 84.94 89 GLY A O 1
ATOM 719 N N . SER A 1 90 ? 14.104 -14.793 -4.983 1.00 85.81 90 SER A N 1
ATOM 720 C CA . SER A 1 90 ? 15.331 -15.240 -5.635 1.00 85.81 90 SER A CA 1
ATOM 721 C C . SER A 1 90 ? 15.644 -14.309 -6.799 1.00 85.81 90 SER A C 1
ATOM 723 O O . SER A 1 90 ? 14.740 -13.916 -7.539 1.00 85.81 90 SER A O 1
ATOM 725 N N . LEU A 1 91 ? 16.912 -13.925 -6.954 1.00 84.19 91 LEU A N 1
ATOM 726 C CA . LEU A 1 91 ? 17.345 -13.119 -8.092 1.00 84.19 91 LEU A CA 1
ATOM 727 C C . LEU A 1 91 ? 17.298 -13.979 -9.360 1.00 84.19 91 LEU A C 1
ATOM 729 O O . LEU A 1 91 ? 17.879 -15.061 -9.394 1.00 84.19 91 LEU A O 1
ATOM 733 N N . SER A 1 92 ? 16.597 -13.506 -10.387 1.00 79.69 92 SER A N 1
ATOM 734 C CA . SER A 1 92 ? 16.522 -14.154 -11.698 1.00 79.69 92 SER A CA 1
ATOM 735 C C . SER A 1 92 ? 16.638 -13.096 -12.787 1.00 79.69 92 SER A C 1
ATOM 737 O O . SER A 1 92 ? 15.918 -12.091 -12.760 1.00 79.69 92 SER A O 1
ATOM 739 N N . GLU A 1 93 ? 17.561 -13.320 -13.727 1.00 77.50 93 GLU A N 1
ATOM 740 C CA . GLU A 1 93 ? 18.018 -12.338 -14.715 1.00 77.50 93 GLU A CA 1
ATOM 741 C C . GLU A 1 93 ? 18.539 -11.068 -14.029 1.00 77.50 93 GLU A C 1
ATOM 743 O O . GLU A 1 93 ? 19.703 -10.958 -13.659 1.00 77.50 93 GLU A O 1
ATOM 748 N N . ARG A 1 94 ? 17.634 -10.119 -13.794 1.00 77.12 94 ARG A N 1
ATOM 749 C CA . ARG A 1 94 ? 17.909 -8.805 -13.213 1.00 77.12 94 ARG A CA 1
ATOM 750 C C . ARG A 1 94 ? 16.948 -8.418 -12.090 1.00 77.12 94 ARG A C 1
ATOM 752 O O . ARG A 1 94 ? 17.156 -7.386 -11.472 1.00 77.12 94 ARG A O 1
ATOM 759 N N . TYR A 1 95 ? 15.900 -9.202 -11.824 1.00 81.50 95 TYR A N 1
ATOM 760 C CA . TYR A 1 95 ? 14.857 -8.861 -10.852 1.00 81.50 95 TYR A CA 1
ATOM 761 C C . TYR A 1 95 ? 14.706 -9.954 -9.799 1.00 81.50 95 TYR A C 1
ATOM 763 O O . TYR A 1 95 ? 14.803 -11.144 -10.095 1.00 81.50 95 TYR A O 1
ATOM 771 N N . PHE A 1 96 ? 14.393 -9.559 -8.567 1.00 85.06 96 PHE A N 1
ATOM 772 C CA . PHE A 1 96 ? 13.932 -10.516 -7.567 1.00 85.06 96 PHE A CA 1
ATOM 773 C C . PHE A 1 96 ? 12.544 -11.053 -7.923 1.00 85.06 96 PHE A C 1
ATOM 775 O O . PHE A 1 96 ? 11.645 -10.285 -8.284 1.00 85.06 96 PHE A O 1
ATOM 782 N N . GLN A 1 97 ? 12.368 -12.365 -7.779 1.00 83.81 97 GLN A N 1
ATOM 783 C CA . GLN A 1 97 ? 11.125 -13.075 -8.057 1.00 83.81 97 GLN A CA 1
ATOM 784 C C . GLN A 1 97 ? 10.724 -13.991 -6.899 1.00 83.81 97 GLN A C 1
ATOM 786 O O . GLN A 1 97 ? 11.573 -14.535 -6.195 1.00 83.81 97 GLN A O 1
ATOM 791 N N . VAL A 1 98 ? 9.423 -14.198 -6.725 1.00 82.81 98 VAL A N 1
ATOM 792 C CA . VAL A 1 98 ? 8.864 -15.194 -5.803 1.00 82.81 98 VAL A CA 1
ATOM 793 C C . VAL A 1 98 ? 7.974 -16.167 -6.564 1.00 82.81 98 VAL A C 1
ATOM 795 O O . VAL A 1 98 ? 7.201 -15.765 -7.435 1.00 82.81 98 VAL A O 1
ATOM 798 N N . GLY A 1 99 ? 8.096 -17.452 -6.237 1.00 79.69 99 GLY A N 1
ATOM 799 C CA . GLY A 1 99 ? 7.164 -18.477 -6.690 1.00 79.69 99 GLY A CA 1
ATOM 800 C C . GLY A 1 99 ? 5.928 -18.490 -5.796 1.00 79.69 99 GLY A C 1
ATOM 801 O O . GLY A 1 99 ? 6.056 -18.565 -4.574 1.00 79.69 99 GLY A O 1
ATOM 802 N N . ILE A 1 100 ? 4.743 -18.409 -6.393 1.00 73.69 100 ILE A N 1
ATOM 803 C CA . ILE A 1 100 ? 3.465 -18.583 -5.699 1.00 73.69 100 ILE A CA 1
ATOM 804 C C . ILE A 1 100 ? 2.677 -19.621 -6.502 1.00 73.69 100 ILE A C 1
ATOM 806 O O . ILE A 1 100 ? 2.223 -19.350 -7.614 1.00 73.69 100 ILE A O 1
ATOM 810 N N . GLY A 1 101 ? 2.579 -20.840 -5.965 1.00 77.56 101 GLY A N 1
ATOM 811 C CA . GLY A 1 101 ? 2.112 -21.998 -6.731 1.00 77.56 101 GLY A CA 1
ATOM 812 C C . GLY A 1 101 ? 3.059 -22.312 -7.896 1.00 77.56 101 GLY A C 1
ATOM 813 O O . GLY A 1 101 ? 4.274 -22.348 -7.715 1.00 77.56 101 GLY A O 1
ATOM 814 N N . HIS A 1 102 ? 2.504 -22.502 -9.096 1.00 79.94 102 HIS A N 1
ATOM 815 C CA . HIS A 1 102 ? 3.274 -22.740 -10.329 1.00 79.94 102 HIS A CA 1
ATOM 816 C C . HIS A 1 102 ? 3.723 -21.452 -11.038 1.00 79.94 102 HIS A C 1
ATOM 818 O O . HIS A 1 102 ? 4.420 -21.511 -12.049 1.00 79.94 102 HIS A O 1
ATOM 824 N N . LEU A 1 103 ? 3.315 -20.286 -10.531 1.00 73.00 103 LEU A N 1
ATOM 825 C CA . LEU A 1 103 ? 3.574 -18.994 -11.154 1.00 73.00 103 LEU A CA 1
ATOM 826 C C . LEU A 1 103 ? 4.751 -18.283 -10.484 1.00 73.00 103 LEU A C 1
ATOM 828 O O . LEU A 1 103 ? 4.993 -18.423 -9.283 1.00 73.00 103 LEU A O 1
ATOM 832 N N . LYS A 1 104 ? 5.471 -17.481 -11.271 1.00 79.25 104 LYS A N 1
ATOM 833 C CA . LYS A 1 104 ? 6.555 -16.613 -10.802 1.00 79.25 104 LYS A CA 1
ATOM 834 C C . LYS A 1 104 ? 6.126 -15.159 -10.912 1.00 79.25 104 LYS A C 1
ATOM 836 O O . LYS A 1 104 ? 5.627 -14.733 -11.949 1.00 79.25 104 LYS A O 1
ATOM 841 N N . TYR A 1 105 ? 6.372 -14.395 -9.857 1.00 80.56 105 TYR A N 1
ATOM 842 C CA . TYR A 1 105 ? 6.020 -12.982 -9.777 1.00 80.56 105 TYR A CA 1
ATOM 843 C C . TYR A 1 105 ? 7.250 -12.142 -9.469 1.00 80.56 105 TYR A C 1
ATOM 845 O O . TYR A 1 105 ? 8.066 -12.518 -8.629 1.00 80.56 105 TYR A O 1
ATOM 853 N N . GLN A 1 106 ? 7.367 -10.978 -10.106 1.00 84.00 106 GLN A N 1
ATOM 854 C CA . GLN A 1 106 ? 8.421 -10.018 -9.794 1.00 84.00 106 GLN A CA 1
ATOM 855 C C . GLN A 1 106 ? 8.098 -9.271 -8.500 1.00 84.00 106 GLN A C 1
ATOM 857 O O . GLN A 1 106 ? 6.998 -8.750 -8.310 1.00 84.00 106 GLN A O 1
ATOM 862 N N . VAL A 1 107 ? 9.083 -9.191 -7.608 1.00 83.44 107 VAL A N 1
ATOM 863 C CA . VAL A 1 107 ? 8.899 -8.629 -6.266 1.00 83.44 107 VAL A CA 1
ATOM 864 C C . VAL A 1 107 ? 8.541 -7.146 -6.320 1.00 83.44 107 VAL A C 1
ATOM 866 O O . VAL A 1 107 ? 7.630 -6.726 -5.615 1.00 83.44 107 VAL A O 1
ATOM 869 N N . HIS A 1 108 ? 9.177 -6.353 -7.185 1.00 80.56 108 HIS A N 1
ATOM 870 C CA . HIS A 1 108 ? 8.841 -4.932 -7.321 1.00 80.56 108 HIS A CA 1
ATOM 871 C C . HIS A 1 108 ? 7.403 -4.698 -7.800 1.00 80.56 108 HIS A C 1
ATOM 873 O O . HIS A 1 108 ? 6.764 -3.762 -7.333 1.00 80.56 108 HIS A O 1
ATOM 879 N N . HIS A 1 109 ? 6.859 -5.553 -8.674 1.00 79.19 109 HIS A N 1
ATOM 880 C CA . HIS A 1 109 ? 5.453 -5.460 -9.082 1.00 79.19 109 HIS A CA 1
ATOM 881 C C . HIS A 1 109 ? 4.511 -5.774 -7.930 1.00 79.19 109 HIS A C 1
ATOM 883 O O . HIS A 1 109 ? 3.580 -5.010 -7.694 1.00 79.19 109 HIS A O 1
ATOM 889 N N . LEU A 1 110 ? 4.766 -6.852 -7.184 1.00 78.38 110 LEU A N 1
ATOM 890 C CA . LEU A 1 110 ? 3.955 -7.200 -6.014 1.00 78.38 110 LEU A CA 1
ATOM 891 C C . LEU A 1 110 ? 3.989 -6.093 -4.957 1.00 78.38 110 LEU A C 1
ATOM 893 O O . LEU A 1 110 ? 2.955 -5.732 -4.400 1.00 78.38 110 LEU A O 1
ATOM 897 N N . VAL A 1 111 ? 5.170 -5.522 -4.716 1.00 77.50 111 VAL A N 1
ATOM 898 C CA . VAL A 1 111 ? 5.345 -4.384 -3.813 1.00 77.50 111 VAL A CA 1
ATOM 899 C C . VAL A 1 111 ? 4.560 -3.178 -4.338 1.00 77.50 111 VAL A C 1
ATOM 901 O O . VAL A 1 111 ? 3.719 -2.642 -3.625 1.00 77.50 111 VAL A O 1
ATOM 904 N N . ALA A 1 112 ? 4.751 -2.764 -5.589 1.00 71.50 112 ALA A N 1
ATOM 905 C CA . ALA 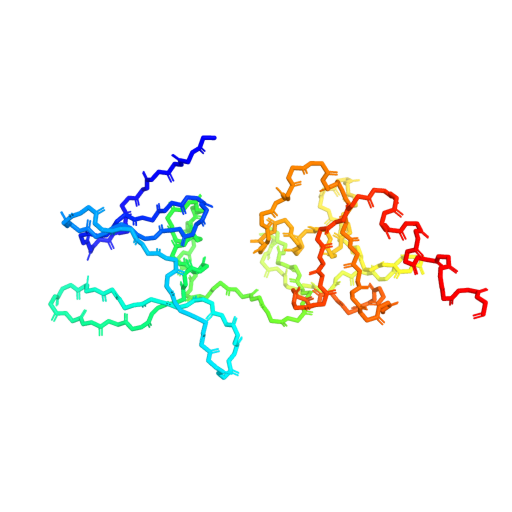A 1 112 ? 4.038 -1.616 -6.141 1.00 71.50 112 ALA A CA 1
ATOM 906 C C . ALA A 1 112 ? 2.511 -1.797 -6.132 1.00 71.50 112 ALA A C 1
ATOM 908 O O . ALA A 1 112 ? 1.815 -0.860 -5.761 1.00 71.50 112 ALA A O 1
ATOM 909 N N . LEU A 1 113 ? 1.990 -2.989 -6.447 1.00 70.19 113 LEU A N 1
ATOM 910 C CA . LEU A 1 113 ? 0.554 -3.288 -6.360 1.00 70.19 113 LEU A CA 1
ATOM 911 C C . LEU A 1 113 ? 0.014 -3.173 -4.929 1.00 70.19 113 LEU A C 1
ATOM 913 O O . LEU A 1 113 ? -1.126 -2.761 -4.739 1.00 70.19 113 LEU A O 1
ATOM 917 N N . ALA A 1 114 ? 0.819 -3.519 -3.923 1.00 67.88 114 ALA A N 1
ATOM 918 C CA . ALA A 1 114 ? 0.411 -3.450 -2.523 1.00 67.88 114 ALA A CA 1
ATOM 919 C C . ALA A 1 114 ? 0.436 -2.020 -1.944 1.00 67.88 114 ALA A C 1
ATOM 921 O O . ALA A 1 114 ? -0.341 -1.722 -1.035 1.00 67.88 114 ALA A O 1
ATOM 922 N N . PHE A 1 115 ? 1.312 -1.131 -2.437 1.00 69.38 115 PHE A N 1
ATOM 923 C CA . PHE A 1 115 ? 1.516 0.207 -1.844 1.00 69.38 115 PHE A CA 1
ATOM 924 C C . PHE A 1 115 ? 1.077 1.383 -2.707 1.00 69.38 115 PHE A C 1
ATOM 926 O O . PHE A 1 115 ? 0.788 2.448 -2.148 1.00 69.38 115 PHE A O 1
ATOM 933 N N . TYR A 1 116 ? 1.022 1.210 -4.026 1.00 64.69 116 TYR A N 1
ATOM 934 C CA . TYR A 1 116 ? 0.676 2.251 -4.983 1.00 64.69 116 TYR A CA 1
ATOM 935 C C . TYR A 1 116 ? -0.584 1.894 -5.759 1.00 64.69 116 TYR A C 1
ATOM 937 O O . TYR A 1 116 ? -0.729 0.792 -6.284 1.00 64.69 116 TYR A O 1
ATOM 945 N N . LEU A 1 117 ? -1.467 2.880 -5.907 1.00 58.88 117 LEU A N 1
ATOM 946 C CA . LEU A 1 117 ? -2.554 2.787 -6.869 1.00 58.88 117 LEU A CA 1
ATOM 947 C C . LEU A 1 117 ? -1.955 2.790 -8.271 1.00 58.88 117 LEU A C 1
ATOM 949 O O . LEU A 1 117 ? -1.130 3.644 -8.596 1.00 58.88 117 LEU A O 1
ATOM 953 N N . LYS A 1 118 ? -2.383 1.832 -9.091 1.00 70.44 118 LYS A N 1
ATOM 954 C CA . LYS A 1 118 ? -2.054 1.829 -10.509 1.00 70.44 118 LYS A CA 1
ATOM 955 C C . LYS A 1 118 ? -2.707 3.048 -11.158 1.00 70.44 118 LYS A C 1
ATOM 957 O O . LYS A 1 118 ? -3.931 3.166 -11.176 1.00 70.44 118 LYS A O 1
ATOM 962 N N . GLU A 1 119 ? -1.886 3.957 -11.665 1.00 73.81 119 GLU A N 1
ATOM 963 C CA . GLU A 1 119 ? -2.354 5.119 -12.417 1.00 73.81 119 GLU A CA 1
ATOM 964 C C . GLU A 1 119 ? -2.934 4.673 -13.769 1.00 73.81 119 GLU A C 1
ATOM 966 O O . GLU A 1 119 ? -2.407 3.769 -14.425 1.00 73.81 119 GLU A O 1
ATOM 971 N N . GLN A 1 120 ? -4.031 5.300 -14.198 1.00 74.50 120 GLN A N 1
ATOM 972 C CA . GLN A 1 120 ? -4.677 4.963 -15.465 1.00 74.50 120 GLN A CA 1
ATOM 973 C C . GLN A 1 120 ? -3.696 5.165 -16.634 1.00 74.50 120 GLN A C 1
ATOM 975 O O . GLN A 1 120 ? -3.077 6.219 -16.758 1.00 74.50 120 GLN A O 1
ATOM 980 N N . GLY A 1 121 ? -3.533 4.137 -17.472 1.00 80.31 121 GLY A N 1
ATOM 981 C CA . GLY A 1 121 ? -2.588 4.140 -18.597 1.00 80.31 121 GLY A CA 1
ATOM 982 C C . GLY A 1 121 ? -1.129 3.825 -18.238 1.00 80.31 121 GLY A C 1
ATOM 983 O O . GLY A 1 121 ? -0.287 3.787 -19.133 1.00 80.31 121 GLY A O 1
ATOM 984 N N . LYS A 1 122 ? -0.805 3.576 -16.960 1.00 80.12 122 LYS A N 1
ATOM 985 C CA . LYS A 1 122 ? 0.543 3.195 -16.512 1.00 80.12 122 LYS A CA 1
ATOM 986 C C . LYS A 1 122 ? 0.585 1.726 -16.097 1.00 80.12 122 LYS A C 1
ATOM 988 O O . LYS A 1 122 ? 0.283 1.366 -14.961 1.00 80.12 122 LYS A O 1
ATOM 993 N N . ASP A 1 123 ? 0.962 0.870 -17.041 1.00 78.19 123 ASP A N 1
ATOM 994 C CA . ASP A 1 123 ? 0.964 -0.588 -16.865 1.00 78.19 123 ASP A CA 1
ATOM 995 C C . ASP A 1 123 ? 2.283 -1.166 -16.326 1.00 78.19 123 ASP A C 1
ATOM 997 O O . ASP A 1 123 ? 2.342 -2.342 -15.965 1.00 78.19 123 ASP A O 1
ATOM 1001 N N . TYR A 1 124 ? 3.338 -0.354 -16.222 1.00 79.38 124 TYR A N 1
ATOM 1002 C CA . TYR A 1 124 ? 4.682 -0.806 -15.861 1.00 79.38 124 TYR A CA 1
ATOM 1003 C C . TYR A 1 124 ? 5.138 -0.208 -14.534 1.00 79.38 124 TYR A C 1
ATOM 1005 O O . TYR A 1 124 ? 4.764 0.909 -14.186 1.00 79.38 124 TYR A O 1
ATOM 1013 N N . VAL A 1 125 ? 5.995 -0.927 -13.809 1.00 80.88 125 VAL A N 1
ATOM 1014 C CA . VAL A 1 125 ? 6.661 -0.419 -12.604 1.00 80.88 125 VAL A CA 1
ATOM 1015 C C . VAL A 1 125 ? 8.131 -0.216 -12.926 1.00 80.88 125 VAL A C 1
ATOM 1017 O O . VAL A 1 125 ? 8.784 -1.120 -13.439 1.00 80.88 125 VAL A O 1
ATOM 1020 N N . ASN A 1 126 ? 8.640 0.974 -12.633 1.00 80.25 126 ASN A N 1
ATOM 1021 C CA . ASN A 1 126 ? 10.029 1.347 -12.862 1.00 80.25 126 ASN A CA 1
ATOM 1022 C C . ASN A 1 126 ? 10.734 1.640 -11.531 1.00 80.25 126 ASN A C 1
ATOM 1024 O O . ASN A 1 126 ? 10.113 2.154 -10.596 1.00 80.25 126 ASN A O 1
ATOM 1028 N N . HIS A 1 127 ? 12.033 1.345 -11.479 1.00 84.06 127 HIS A N 1
ATOM 1029 C CA . HIS A 1 127 ? 12.928 1.667 -10.368 1.00 84.06 127 HIS A CA 1
ATOM 1030 C C . HIS A 1 127 ? 13.530 3.058 -10.583 1.00 84.06 127 HIS A C 1
ATOM 1032 O O . HIS A 1 127 ? 14.202 3.304 -11.586 1.00 84.06 127 HIS A O 1
ATOM 1038 N N . ILE A 1 128 ? 13.292 3.971 -9.644 1.00 81.06 128 ILE A N 1
ATOM 1039 C CA . ILE A 1 128 ? 13.740 5.368 -9.713 1.00 81.06 128 ILE A CA 1
ATOM 1040 C C . ILE A 1 128 ? 15.274 5.434 -9.746 1.00 81.06 128 ILE A C 1
ATOM 1042 O O . ILE A 1 128 ? 15.832 6.153 -10.571 1.00 81.06 128 ILE A O 1
ATOM 1046 N N . ASP A 1 129 ? 15.948 4.641 -8.912 1.00 80.12 129 ASP A N 1
ATOM 1047 C CA . ASP A 1 129 ? 17.414 4.560 -8.827 1.00 80.12 129 ASP A CA 1
ATOM 1048 C C . ASP A 1 129 ? 18.069 3.639 -9.873 1.00 80.12 129 ASP A C 1
ATOM 1050 O O . ASP A 1 129 ? 19.288 3.477 -9.869 1.00 80.12 129 ASP A O 1
ATOM 1054 N N . ARG A 1 130 ? 17.278 3.007 -10.754 1.00 77.62 130 ARG A N 1
ATOM 1055 C CA . ARG A 1 130 ? 17.717 2.007 -11.753 1.00 77.62 130 ARG A CA 1
ATOM 1056 C C . ARG A 1 130 ? 18.368 0.752 -11.188 1.00 77.62 130 ARG A C 1
ATOM 1058 O O . ARG A 1 130 ? 18.865 -0.062 -11.965 1.00 77.62 130 ARG A O 1
ATOM 1065 N N . ASN A 1 131 ? 18.333 0.550 -9.881 1.00 81.19 131 ASN A N 1
ATOM 1066 C CA . ASN A 1 131 ? 18.763 -0.678 -9.253 1.00 81.19 131 ASN A CA 1
ATOM 1067 C C . ASN A 1 131 ? 17.563 -1.637 -9.152 1.00 81.19 131 ASN A C 1
ATOM 1069 O O . ASN A 1 131 ? 16.739 -1.507 -8.243 1.00 81.19 131 ASN A O 1
ATOM 1073 N N . PRO A 1 132 ? 17.467 -2.653 -10.032 1.00 79.50 132 PRO A N 1
ATOM 1074 C CA . PRO A 1 132 ? 16.322 -3.561 -10.072 1.00 79.50 132 PRO A CA 1
ATOM 1075 C C . PRO A 1 132 ? 16.248 -4.509 -8.860 1.00 79.50 132 PRO A C 1
ATOM 1077 O O . PRO A 1 132 ? 15.262 -5.230 -8.690 1.00 79.50 132 PRO A O 1
ATOM 1080 N N . THR A 1 133 ? 17.281 -4.505 -8.010 1.00 82.00 133 THR A N 1
ATOM 1081 C CA . THR A 1 133 ? 17.317 -5.234 -6.736 1.00 82.00 133 THR A CA 1
ATOM 1082 C C . THR A 1 133 ? 16.777 -4.400 -5.569 1.00 82.00 133 THR A C 1
ATOM 1084 O O . THR A 1 133 ? 16.365 -4.959 -4.551 1.00 82.00 133 THR A O 1
ATOM 1087 N N . ASN A 1 134 ? 16.699 -3.069 -5.713 1.00 81.44 134 ASN A N 1
ATOM 1088 C CA . ASN A 1 134 ? 16.156 -2.177 -4.694 1.00 81.44 134 ASN A CA 1
ATOM 1089 C C . ASN A 1 134 ? 14.629 -2.079 -4.810 1.00 81.44 134 ASN A C 1
ATOM 1091 O O . ASN A 1 134 ? 14.070 -1.117 -5.331 1.00 81.44 134 ASN A O 1
ATOM 1095 N N . ASN A 1 135 ? 13.932 -3.079 -4.279 1.00 80.56 135 ASN A N 1
ATOM 1096 C CA . ASN A 1 135 ? 12.469 -3.146 -4.333 1.00 80.56 135 ASN A CA 1
ATOM 1097 C C . ASN A 1 135 ? 11.778 -2.359 -3.212 1.00 80.56 135 ASN A C 1
ATOM 1099 O O . ASN A 1 135 ? 10.629 -2.644 -2.874 1.00 80.56 135 ASN A O 1
ATOM 1103 N N . LYS A 1 136 ? 12.467 -1.404 -2.578 1.00 79.88 136 LYS A N 1
ATOM 1104 C CA . LYS A 1 136 ? 11.824 -0.522 -1.602 1.00 79.88 136 LYS A CA 1
ATOM 1105 C C . LYS A 1 136 ? 10.710 0.245 -2.293 1.00 79.88 136 LYS A C 1
ATOM 1107 O O . LYS A 1 136 ? 10.914 0.776 -3.374 1.00 79.88 136 LYS A O 1
ATOM 1112 N N . VAL A 1 137 ? 9.563 0.355 -1.629 1.00 73.12 137 VAL A N 1
ATOM 1113 C CA . VAL A 1 137 ? 8.394 1.095 -2.130 1.00 73.12 137 VAL A CA 1
ATOM 1114 C C . VAL A 1 137 ? 8.800 2.473 -2.640 1.00 73.12 137 VAL A C 1
ATOM 1116 O O . VAL A 1 137 ? 8.523 2.796 -3.781 1.00 73.12 137 VAL A O 1
ATOM 1119 N N . SER A 1 138 ? 9.568 3.222 -1.845 1.00 76.38 138 SER A N 1
ATOM 1120 C CA . SER A 1 138 ? 10.057 4.566 -2.183 1.00 76.38 138 SER A CA 1
ATOM 1121 C C . SER A 1 138 ? 10.903 4.646 -3.456 1.00 76.38 138 SER A C 1
ATOM 1123 O O . SER A 1 138 ? 11.134 5.741 -3.952 1.00 76.38 138 SER A O 1
ATOM 1125 N N . ASN A 1 139 ? 11.407 3.514 -3.944 1.00 79.19 139 ASN A N 1
ATOM 1126 C CA . ASN A 1 139 ? 12.207 3.415 -5.153 1.00 79.19 139 ASN A CA 1
ATOM 1127 C C . ASN A 1 139 ? 11.385 2.984 -6.378 1.00 79.19 139 ASN A C 1
ATOM 1129 O O . ASN A 1 139 ? 11.935 2.847 -7.464 1.00 79.19 139 ASN A O 1
ATOM 1133 N N . LEU A 1 140 ? 10.080 2.750 -6.236 1.00 80.44 140 LEU A N 1
ATOM 1134 C CA . LEU A 1 140 ? 9.224 2.257 -7.311 1.00 80.44 140 LEU A CA 1
ATOM 1135 C C . LEU A 1 140 ? 8.216 3.323 -7.738 1.00 80.44 140 LEU A C 1
ATOM 1137 O O . LEU A 1 140 ? 7.698 4.073 -6.914 1.00 80.44 140 LEU A O 1
ATOM 1141 N N . LYS A 1 141 ? 7.901 3.362 -9.034 1.00 82.19 141 LYS A N 1
ATOM 1142 C CA . LYS A 1 141 ? 6.822 4.192 -9.585 1.00 82.19 141 LYS A CA 1
ATOM 1143 C C . LYS A 1 141 ? 6.099 3.489 -10.726 1.00 82.19 141 LYS A C 1
ATOM 1145 O O . LYS A 1 141 ? 6.729 2.763 -11.496 1.00 82.19 141 LYS A O 1
ATOM 1150 N N . TRP A 1 142 ? 4.801 3.745 -10.868 1.00 80.00 142 TRP A N 1
ATOM 1151 C CA . TRP A 1 142 ? 4.065 3.365 -12.071 1.00 80.00 142 TRP A CA 1
ATOM 1152 C C . TRP A 1 142 ? 4.503 4.241 -13.251 1.00 80.00 142 TRP A C 1
ATOM 1154 O O . TRP A 1 142 ? 4.788 5.430 -13.092 1.00 80.00 142 TRP A O 1
ATOM 1164 N N . CYS A 1 143 ? 4.586 3.650 -14.437 1.00 78.50 143 CYS A N 1
ATOM 1165 C CA . CYS A 1 143 ? 4.974 4.312 -15.677 1.00 78.50 143 CYS A CA 1
ATOM 1166 C C . CYS A 1 143 ? 4.291 3.672 -16.894 1.00 78.50 143 CYS A C 1
ATOM 1168 O O . CYS A 1 143 ? 3.855 2.517 -16.868 1.00 78.50 143 CYS A O 1
ATOM 1170 N N . THR A 1 144 ? 4.189 4.442 -17.970 1.00 82.81 144 THR A N 1
ATOM 1171 C CA . THR A 1 144 ? 3.794 3.954 -19.294 1.00 82.81 144 THR A CA 1
ATOM 1172 C C . THR A 1 144 ? 4.944 3.180 -19.944 1.00 82.81 144 THR A C 1
ATOM 1174 O O . THR A 1 144 ? 6.111 3.329 -19.570 1.00 82.81 144 THR A O 1
ATOM 1177 N N . GLN A 1 145 ? 4.643 2.394 -20.982 1.00 75.38 145 GLN A N 1
ATOM 1178 C CA . GLN A 1 145 ? 5.675 1.712 -21.773 1.00 75.38 145 GLN A CA 1
ATOM 1179 C C . GLN A 1 145 ? 6.705 2.702 -22.341 1.00 75.38 145 GLN A C 1
ATOM 1181 O O . GLN A 1 145 ? 7.909 2.449 -22.299 1.00 75.38 145 GLN A O 1
ATOM 1186 N N . LYS A 1 146 ? 6.227 3.852 -22.836 1.00 82.06 146 LYS A N 1
ATOM 1187 C CA . LYS A 1 146 ? 7.060 4.908 -23.418 1.00 82.06 146 LYS A CA 1
ATOM 1188 C C . LYS A 1 146 ? 7.988 5.526 -22.377 1.00 82.06 146 LYS A C 1
ATOM 1190 O O . LYS A 1 146 ? 9.178 5.637 -22.639 1.00 82.06 146 LYS A O 1
ATOM 1195 N N . GLU A 1 147 ? 7.476 5.864 -21.195 1.00 80.50 147 GLU A N 1
ATOM 1196 C CA . GLU A 1 147 ? 8.282 6.401 -20.089 1.00 80.50 147 GLU A CA 1
ATOM 1197 C C . GLU A 1 147 ? 9.336 5.395 -19.613 1.00 80.50 147 GLU A C 1
ATOM 1199 O O . GLU A 1 147 ? 10.481 5.771 -19.369 1.00 80.50 147 GLU A O 1
ATOM 1204 N N . ASN A 1 148 ? 8.974 4.112 -19.513 1.00 72.38 148 ASN A N 1
ATOM 1205 C CA . ASN A 1 148 ? 9.901 3.056 -19.112 1.00 72.38 148 ASN A CA 1
ATOM 1206 C C . ASN A 1 148 ? 11.035 2.883 -20.137 1.00 72.38 148 ASN A C 1
ATOM 1208 O O . ASN A 1 148 ? 12.211 2.808 -19.781 1.00 72.38 148 ASN A O 1
ATOM 1212 N N . MET A 1 149 ? 10.688 2.886 -21.427 1.00 72.50 149 MET A N 1
ATOM 1213 C CA . MET A 1 149 ? 11.646 2.761 -22.523 1.00 72.50 149 MET A CA 1
ATOM 1214 C C . MET A 1 149 ? 12.530 4.007 -22.658 1.00 72.50 149 MET A C 1
ATOM 1216 O O . MET A 1 149 ? 13.744 3.885 -22.787 1.00 72.50 149 MET A O 1
ATOM 1220 N N . GLN A 1 150 ? 11.962 5.209 -22.536 1.00 72.69 150 GLN A N 1
ATOM 1221 C CA . GLN A 1 150 ? 12.720 6.463 -22.517 1.00 72.69 150 GLN A CA 1
ATOM 1222 C C . GLN A 1 150 ? 13.674 6.531 -21.326 1.0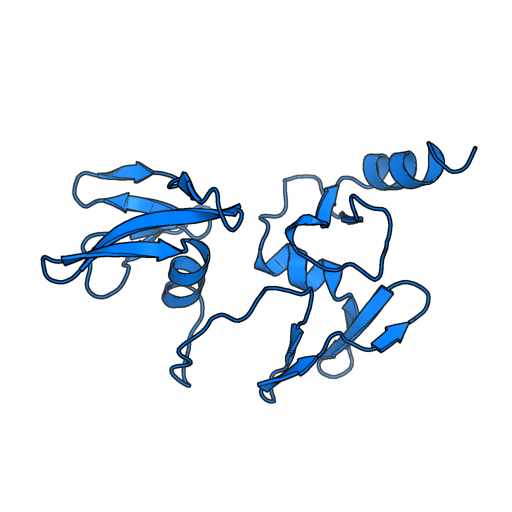0 72.69 150 GLN A C 1
ATOM 1224 O O . GLN A 1 150 ? 14.812 6.957 -21.494 1.00 72.69 150 GLN A O 1
ATOM 1229 N N . HIS A 1 151 ? 13.262 6.076 -20.142 1.00 64.88 151 HIS A N 1
ATOM 1230 C CA . HIS A 1 151 ? 14.138 6.009 -18.972 1.00 64.88 151 HIS A CA 1
ATOM 1231 C C . HIS A 1 151 ? 15.303 5.025 -19.175 1.00 64.88 151 HIS A C 1
ATOM 1233 O O . HIS A 1 151 ? 16.416 5.300 -18.734 1.00 64.88 151 HIS A O 1
ATOM 1239 N N . ALA A 1 152 ? 15.067 3.914 -19.884 1.00 63.56 152 ALA A N 1
ATOM 1240 C CA . ALA A 1 152 ? 16.106 2.952 -20.251 1.00 63.56 152 ALA A CA 1
ATOM 1241 C C . ALA A 1 152 ? 17.060 3.464 -21.350 1.00 63.56 152 ALA A C 1
ATOM 1243 O O . ALA A 1 152 ? 18.226 3.078 -21.354 1.00 63.56 152 ALA A O 1
ATOM 1244 N N . ILE A 1 153 ? 16.575 4.308 -22.271 1.00 64.12 153 ILE A N 1
ATOM 1245 C CA . ILE A 1 153 ? 17.340 4.833 -23.418 1.00 64.12 153 ILE A CA 1
A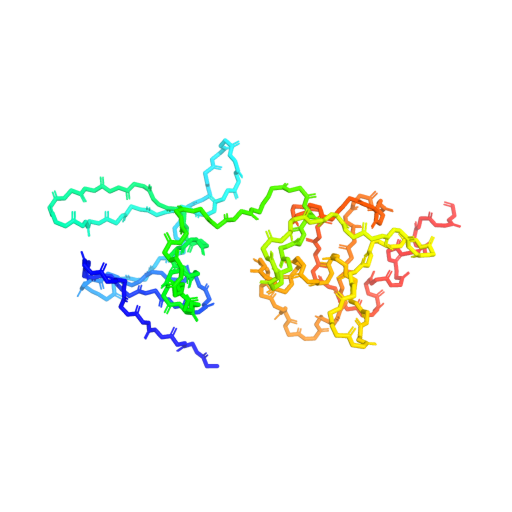TOM 1246 C C . ILE A 1 153 ? 18.116 6.109 -23.068 1.00 64.12 153 ILE A C 1
ATOM 1248 O O . ILE A 1 153 ? 19.295 6.199 -23.384 1.00 64.12 153 ILE A O 1
ATOM 1252 N N . SER A 1 154 ? 17.489 7.079 -22.391 1.00 59.06 154 SER A N 1
ATOM 1253 C CA . SER A 1 154 ? 18.069 8.404 -22.066 1.00 59.06 154 SER A CA 1
ATOM 1254 C C . SER A 1 154 ? 19.349 8.364 -21.227 1.00 59.06 154 SER A C 1
ATOM 1256 O O . SER A 1 154 ? 19.964 9.398 -21.005 1.00 59.06 154 SER A O 1
ATOM 1258 N N . HIS A 1 155 ? 19.738 7.187 -20.744 1.00 57.09 155 HIS A N 1
ATOM 1259 C CA . HIS A 1 155 ? 20.910 6.986 -19.902 1.00 57.09 155 HIS A CA 1
ATOM 1260 C C . HIS A 1 155 ? 21.742 5.769 -20.344 1.00 57.09 155 HIS A C 1
ATOM 1262 O O . HIS A 1 155 ? 22.448 5.171 -19.534 1.00 57.09 155 HIS A O 1
ATOM 1268 N N . LYS A 1 156 ? 21.601 5.377 -21.620 1.00 51.59 156 LYS A N 1
ATOM 1269 C CA . LYS A 1 156 ? 22.464 4.428 -22.344 1.00 51.59 156 LYS A CA 1
ATOM 1270 C C . LYS A 1 156 ? 23.332 5.127 -23.413 1.00 51.59 156 LYS A C 1
ATOM 1272 O O . LYS A 1 156 ? 23.834 4.455 -24.311 1.00 51.59 156 LYS A O 1
ATOM 1277 N N . LEU A 1 157 ? 23.504 6.446 -23.300 1.00 42.47 157 LEU A N 1
ATOM 1278 C CA . LEU A 1 157 ? 24.575 7.223 -23.932 1.00 42.47 157 LEU A CA 1
ATOM 1279 C C . LEU A 1 157 ? 25.510 7.721 -22.832 1.00 42.47 157 LEU A C 1
ATOM 1281 O O . LEU A 1 157 ? 24.964 8.153 -21.789 1.00 42.47 157 LEU A O 1
#